Protein AF-A0A7C4RBX2-F1 (afdb_monomer)

Sequence (133 aa):
MSTQIKSIWASRFITAAIVQGALATVLTLYIVLGQIFFLKPEPSRVIAFGSAGQWFTVGYLTYLIVGVIGVAVTAIFYYYIEGVHGKKYTGFSNLLAWIHLVLMNVGVVGATWMMMIGGYLGGAAMLPPEVGG

Secondary structure (DSSP, 8-state):
-------HHHHHHHHHHHHHHHHHHHHHHHHHHHHHHT-SS-HHHHHHH-GGGHHHHHHHHHIIIIIIIIHHHHHHHHHIIIIIS-----HHHHHHHHHHHHHHHHHHHHHHHHHHHHHHHHHHTTS-GGGT-

Mean predicted aligned error: 4.42 Å

pLDDT: mean 93.47, std 9.81, range [41.75, 98.62]

Radius of gyration: 19.42 Å; Cα contacts (8 Å, |Δi|>4): 156; chains: 1; bounding box: 44×21×67 Å

Nearest PDB structures (foldseek):
  6ch2-assembly1_D  TM=2.541E-01  e=4.251E+00  Salmonella enterica subsp. enterica serovar Typhimurium str. LT2

Structure (mmCIF, N/CA/C/O backbone):
data_AF-A0A7C4RBX2-F1
#
_entry.id   AF-A0A7C4RBX2-F1
#
loop_
_atom_site.group_PDB
_atom_site.id
_atom_site.type_symbol
_atom_site.label_atom_id
_atom_site.label_alt_id
_atom_site.label_comp_id
_atom_site.label_asym_id
_atom_site.label_entity_id
_atom_site.label_seq_id
_atom_site.pdbx_PDB_ins_code
_atom_site.Cartn_x
_atom_site.Cartn_y
_atom_site.Cartn_z
_atom_site.occupancy
_atom_site.B_iso_or_equiv
_atom_site.auth_seq_id
_atom_site.auth_comp_id
_atom_site.auth_asym_id
_atom_site.auth_atom_id
_atom_site.pdbx_PDB_model_num
ATOM 1 N N . MET A 1 1 ? -8.947 1.773 39.131 1.00 41.75 1 MET A N 1
ATOM 2 C CA . MET A 1 1 ? -8.346 1.167 37.924 1.00 41.75 1 MET A CA 1
ATOM 3 C C . MET A 1 1 ? -9.376 1.304 36.812 1.00 41.75 1 MET A C 1
ATOM 5 O O . MET A 1 1 ? -10.415 0.668 36.907 1.00 41.75 1 MET A O 1
ATOM 9 N N . SER A 1 2 ? -9.198 2.232 35.867 1.00 47.41 2 SER A N 1
ATOM 10 C CA . SER A 1 2 ? -10.144 2.387 34.755 1.00 47.41 2 SER A CA 1
ATOM 11 C C . SER A 1 2 ? -10.034 1.167 33.845 1.00 47.41 2 SER A C 1
ATOM 13 O O . SER A 1 2 ? -8.944 0.796 33.411 1.00 47.41 2 SER A O 1
ATOM 15 N N . THR A 1 3 ? -11.154 0.498 33.593 1.00 50.41 3 THR A N 1
ATOM 16 C CA . THR A 1 3 ? -11.226 -0.625 32.660 1.00 50.41 3 THR A CA 1
ATOM 17 C C . THR A 1 3 ? -10.920 -0.082 31.266 1.00 50.41 3 THR A C 1
ATOM 19 O O . THR A 1 3 ? -11.760 0.586 30.670 1.00 50.41 3 THR A O 1
ATOM 22 N N . GLN A 1 4 ? -9.703 -0.303 30.764 1.00 58.38 4 GLN A N 1
ATOM 23 C CA . GLN A 1 4 ? -9.336 0.071 29.399 1.00 58.38 4 GLN A CA 1
ATOM 24 C C . GLN A 1 4 ? -10.264 -0.673 28.434 1.00 58.38 4 GLN A C 1
ATOM 26 O O . GLN A 1 4 ? -10.202 -1.900 28.316 1.00 58.38 4 GLN A O 1
ATOM 31 N N . ILE A 1 5 ? -11.171 0.055 27.782 1.00 60.19 5 ILE A N 1
ATOM 32 C CA . ILE A 1 5 ? -12.069 -0.530 26.790 1.00 60.19 5 ILE A CA 1
ATOM 33 C C . ILE A 1 5 ? -11.205 -0.934 25.597 1.00 60.19 5 ILE A C 1
ATOM 35 O O . ILE A 1 5 ? -10.670 -0.093 24.877 1.00 60.19 5 ILE A O 1
ATOM 39 N N . LYS A 1 6 ? -11.060 -2.244 25.385 1.00 77.19 6 LYS A N 1
ATOM 40 C CA . LYS A 1 6 ? -10.376 -2.789 24.211 1.00 77.19 6 LYS A CA 1
ATOM 41 C C . LYS A 1 6 ? -11.123 -2.348 22.947 1.00 77.19 6 LYS A C 1
ATOM 43 O O . LYS A 1 6 ? -12.234 -2.816 22.700 1.00 77.19 6 LYS A O 1
ATOM 48 N N . SER A 1 7 ? -10.511 -1.471 22.149 1.00 88.06 7 SER A N 1
ATOM 49 C CA . SER A 1 7 ? -11.056 -1.053 20.852 1.00 88.06 7 SER A CA 1
ATOM 50 C C . SER A 1 7 ? -10.909 -2.182 19.832 1.00 88.06 7 SER A C 1
ATOM 52 O O . SER A 1 7 ? -9.804 -2.533 19.407 1.00 88.06 7 SER A O 1
ATOM 54 N N . ILE A 1 8 ? -12.040 -2.779 19.458 1.00 92.44 8 ILE A N 1
ATOM 55 C CA . ILE A 1 8 ? -12.100 -3.885 18.498 1.00 92.44 8 ILE A CA 1
ATOM 56 C C . ILE A 1 8 ? -11.741 -3.369 17.105 1.00 92.44 8 ILE A C 1
ATOM 58 O O . ILE A 1 8 ? -10.994 -4.022 16.375 1.00 92.44 8 ILE A O 1
ATOM 62 N N . TRP A 1 9 ? -12.241 -2.189 16.740 1.00 95.62 9 TRP A N 1
ATOM 63 C CA . TRP A 1 9 ? -12.024 -1.627 15.415 1.00 95.62 9 TRP A CA 1
ATOM 64 C C . TRP A 1 9 ? -10.614 -1.086 15.227 1.00 95.62 9 TRP A C 1
ATOM 66 O O . TRP A 1 9 ? -10.016 -1.364 14.189 1.00 95.62 9 TRP A O 1
ATOM 76 N N . ALA A 1 10 ? -10.028 -0.431 16.234 1.00 95.81 10 A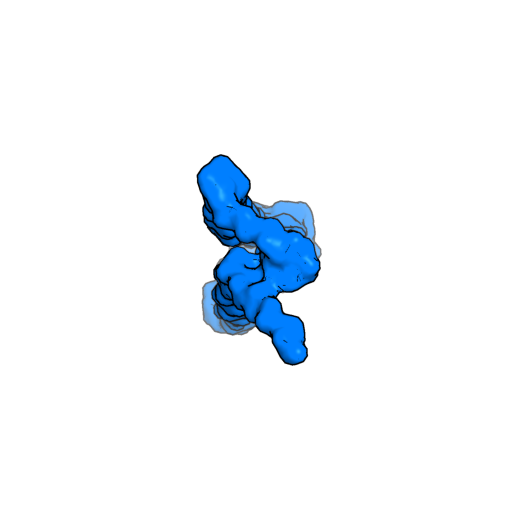LA A N 1
ATOM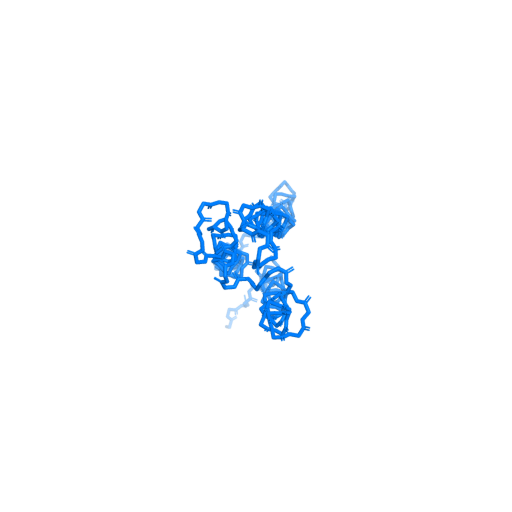 77 C CA . ALA A 1 10 ? -8.620 -0.043 16.160 1.00 95.81 10 ALA A CA 1
ATOM 78 C C . ALA A 1 10 ? -7.722 -1.265 15.953 1.00 95.81 10 ALA A C 1
ATOM 80 O O . ALA A 1 10 ? -6.847 -1.240 15.094 1.00 95.81 10 ALA A O 1
ATOM 81 N N . SER A 1 11 ? -7.989 -2.370 16.663 1.00 96.19 11 SER A N 1
ATOM 82 C CA . SER A 1 11 ? -7.236 -3.614 16.477 1.00 96.19 11 SER A CA 1
ATOM 83 C C . SER A 1 11 ? -7.318 -4.129 15.038 1.00 96.19 11 SER A C 1
ATOM 85 O O . SER A 1 11 ? -6.302 -4.551 14.498 1.00 96.19 11 SER A O 1
ATOM 87 N N . ARG A 1 12 ? -8.494 -4.072 14.398 1.00 97.31 12 ARG A N 1
ATOM 88 C CA . ARG A 1 12 ? -8.669 -4.500 12.998 1.00 97.31 12 ARG A CA 1
ATOM 89 C C . ARG A 1 12 ? -7.889 -3.619 12.023 1.00 97.31 12 ARG A C 1
ATOM 91 O O . ARG A 1 12 ? -7.229 -4.153 11.138 1.00 97.31 12 ARG A O 1
ATOM 98 N N . PHE A 1 13 ? -7.927 -2.297 12.195 1.00 97.75 13 PHE A N 1
ATOM 99 C CA . PHE A 1 13 ? -7.162 -1.371 11.351 1.00 97.75 13 PHE A CA 1
ATOM 100 C C . PHE A 1 13 ? -5.649 -1.488 11.573 1.00 97.75 13 PHE A C 1
ATOM 102 O O . PHE A 1 13 ? -4.902 -1.428 10.604 1.00 97.75 13 PHE A O 1
ATOM 109 N N . ILE A 1 14 ? -5.187 -1.743 12.803 1.00 97.69 14 ILE A N 1
ATOM 110 C CA . ILE A 1 14 ? -3.771 -2.044 13.076 1.00 97.69 14 ILE A CA 1
ATOM 111 C C . ILE A 1 14 ? -3.351 -3.325 12.352 1.00 97.69 14 ILE A C 1
ATOM 113 O O . ILE A 1 14 ? -2.331 -3.331 11.669 1.00 97.69 14 ILE A O 1
ATOM 117 N N . THR A 1 15 ? -4.140 -4.401 12.450 1.00 97.88 15 THR A N 1
ATOM 118 C CA . THR A 1 15 ? -3.859 -5.641 11.713 1.00 97.88 15 THR A CA 1
ATOM 119 C C . THR A 1 15 ? -3.814 -5.390 10.207 1.00 97.88 15 THR A C 1
ATOM 121 O O . THR A 1 15 ? -2.890 -5.852 9.545 1.00 97.88 15 THR A O 1
ATOM 124 N N . ALA A 1 16 ? -4.760 -4.620 9.667 1.00 98.12 16 ALA A N 1
ATOM 125 C CA . ALA A 1 16 ? -4.762 -4.253 8.256 1.00 98.12 16 ALA A CA 1
ATOM 126 C C . ALA A 1 16 ? -3.512 -3.444 7.867 1.00 98.12 16 ALA A C 1
ATOM 128 O O . ALA A 1 16 ? -2.877 -3.769 6.871 1.00 98.12 16 ALA A O 1
ATOM 129 N N . ALA A 1 17 ? -3.091 -2.469 8.676 1.00 98.19 17 ALA A N 1
ATOM 130 C CA . ALA A 1 17 ? -1.872 -1.697 8.435 1.00 98.19 17 ALA A CA 1
ATOM 131 C C . ALA A 1 17 ? -0.609 -2.574 8.432 1.00 98.19 17 ALA A C 1
ATOM 133 O O . ALA A 1 17 ? 0.268 -2.380 7.594 1.00 98.19 17 ALA A O 1
ATOM 134 N N . ILE A 1 18 ? -0.527 -3.572 9.322 1.00 98.50 18 ILE A N 1
ATOM 135 C CA . ILE A 1 18 ? 0.571 -4.554 9.332 1.00 98.50 18 ILE A CA 1
ATOM 136 C C . ILE A 1 18 ? 0.582 -5.353 8.025 1.00 98.50 18 ILE A C 1
ATOM 138 O O . ILE A 1 18 ? 1.637 -5.514 7.413 1.00 98.50 18 ILE A O 1
ATOM 142 N N . VAL A 1 19 ? -0.586 -5.812 7.564 1.00 98.50 19 VAL A N 1
ATOM 143 C CA . VAL A 1 19 ? -0.713 -6.523 6.282 1.00 98.50 19 VAL A CA 1
ATOM 144 C C . VAL A 1 19 ? -0.295 -5.624 5.115 1.00 98.50 19 VAL A C 1
ATOM 146 O O . VAL A 1 19 ? 0.483 -6.058 4.272 1.00 98.50 19 VAL A O 1
ATOM 149 N N . GLN A 1 20 ? -0.730 -4.363 5.084 1.00 98.44 20 GLN A N 1
ATOM 150 C CA . GLN A 1 20 ? -0.324 -3.402 4.051 1.00 98.44 20 GLN A CA 1
ATOM 151 C C . GLN A 1 20 ? 1.184 -3.117 4.090 1.00 98.44 20 GLN A C 1
ATOM 153 O O . GLN A 1 20 ? 1.822 -3.032 3.047 1.00 98.44 20 GLN A O 1
ATOM 158 N N . GLY A 1 21 ? 1.792 -3.039 5.276 1.00 98.50 21 GLY A N 1
ATOM 159 C CA . GLY A 1 21 ? 3.246 -2.914 5.426 1.00 98.50 21 GLY A CA 1
ATOM 160 C C . GLY A 1 21 ? 4.012 -4.143 4.919 1.00 98.50 21 GLY A C 1
ATOM 161 O O . GLY A 1 21 ? 5.058 -4.008 4.276 1.00 98.50 21 GLY A O 1
ATOM 162 N N . ALA A 1 22 ? 3.478 -5.347 5.141 1.00 98.62 22 ALA A N 1
ATOM 163 C CA . ALA A 1 22 ? 4.043 -6.579 4.592 1.00 98.62 22 ALA A CA 1
ATOM 164 C C . ALA A 1 22 ? 3.944 -6.606 3.057 1.00 98.62 22 ALA A C 1
ATOM 166 O O . ALA A 1 22 ? 4.926 -6.905 2.380 1.00 98.62 22 ALA A O 1
ATOM 167 N N . LEU A 1 23 ? 2.792 -6.219 2.503 1.00 98.56 23 LEU A N 1
ATOM 168 C CA . LEU A 1 23 ? 2.597 -6.074 1.060 1.00 98.56 23 LEU A CA 1
ATOM 169 C C . LEU A 1 23 ? 3.538 -5.023 0.457 1.00 98.56 23 LEU A C 1
ATOM 171 O O . LEU A 1 23 ? 4.133 -5.281 -0.585 1.00 98.56 23 LEU A O 1
ATOM 175 N N . ALA A 1 24 ? 3.738 -3.883 1.125 1.00 98.62 24 ALA A N 1
ATOM 176 C CA . ALA A 1 24 ? 4.715 -2.877 0.714 1.00 98.62 24 ALA A CA 1
ATOM 177 C C . ALA A 1 24 ? 6.134 -3.448 0.683 1.00 98.62 24 ALA A C 1
ATOM 179 O O . ALA A 1 24 ? 6.844 -3.250 -0.294 1.00 98.62 24 ALA A O 1
ATOM 180 N N . THR A 1 25 ? 6.525 -4.227 1.692 1.00 98.56 25 THR A N 1
ATOM 181 C CA . THR A 1 25 ? 7.832 -4.902 1.706 1.00 98.56 25 THR A CA 1
ATOM 182 C C . THR A 1 25 ? 7.995 -5.845 0.515 1.00 98.56 25 THR A C 1
ATOM 184 O O . THR A 1 25 ? 9.002 -5.778 -0.188 1.00 98.56 25 THR A O 1
ATOM 187 N N . VAL A 1 26 ? 7.001 -6.702 0.257 1.00 98.50 26 VAL A N 1
ATOM 188 C CA . VAL A 1 26 ? 7.024 -7.643 -0.877 1.00 98.50 26 VAL A CA 1
ATOM 189 C C . VAL A 1 26 ? 7.091 -6.897 -2.206 1.00 98.50 26 VAL A C 1
ATOM 191 O O . VAL A 1 26 ? 7.900 -7.247 -3.062 1.00 98.50 26 VAL A O 1
ATOM 194 N N . LEU A 1 27 ? 6.289 -5.846 -2.366 1.00 98.25 27 LEU A N 1
ATOM 195 C CA . LEU A 1 27 ? 6.284 -5.005 -3.557 1.00 98.25 27 LEU A CA 1
ATOM 196 C C . LEU A 1 27 ? 7.651 -4.343 -3.777 1.00 98.25 27 LEU A C 1
ATOM 198 O O . LEU A 1 27 ? 8.194 -4.409 -4.875 1.00 98.25 27 LEU A O 1
ATOM 202 N N . THR A 1 28 ? 8.243 -3.751 -2.741 1.00 98.19 28 THR A N 1
ATOM 203 C CA . THR A 1 28 ? 9.566 -3.120 -2.831 1.00 98.19 28 THR A CA 1
ATOM 204 C C . THR A 1 28 ? 10.644 -4.133 -3.194 1.00 98.19 28 THR A C 1
ATOM 206 O O . THR A 1 28 ? 11.463 -3.863 -4.071 1.00 98.19 28 THR A O 1
ATOM 209 N N . LEU A 1 29 ? 10.626 -5.320 -2.580 1.00 98.31 29 LEU A N 1
ATOM 210 C CA . LEU A 1 29 ? 11.540 -6.405 -2.940 1.00 98.31 29 LEU A CA 1
ATOM 211 C C . LEU A 1 29 ? 11.357 -6.832 -4.396 1.00 98.31 29 LEU A C 1
ATOM 213 O O . LEU A 1 29 ? 12.347 -6.982 -5.106 1.00 98.31 29 LEU A O 1
ATOM 217 N N . TYR A 1 30 ? 10.114 -6.973 -4.860 1.00 97.62 30 TYR A N 1
ATOM 218 C CA . TYR A 1 30 ? 9.816 -7.303 -6.251 1.00 97.62 30 TYR A CA 1
ATOM 219 C C . TYR A 1 30 ? 10.381 -6.259 -7.221 1.00 97.62 30 TYR A C 1
ATOM 221 O O . TYR A 1 30 ? 10.996 -6.627 -8.217 1.00 97.62 30 TYR A O 1
ATOM 229 N N . ILE A 1 31 ? 10.242 -4.966 -6.918 1.00 97.19 31 ILE A N 1
ATOM 230 C CA . ILE A 1 31 ? 10.763 -3.880 -7.762 1.00 97.19 31 ILE A CA 1
ATOM 231 C C . ILE A 1 31 ? 12.295 -3.894 -7.790 1.00 97.19 31 ILE A C 1
ATOM 233 O O . ILE A 1 31 ? 12.892 -3.829 -8.864 1.00 97.19 31 ILE A O 1
ATOM 237 N N . VAL A 1 32 ? 12.938 -3.994 -6.622 1.00 97.19 32 VAL A N 1
ATOM 238 C CA . VAL A 1 32 ? 14.403 -3.943 -6.500 1.00 97.19 32 VAL A CA 1
ATOM 239 C C . VAL A 1 32 ? 15.052 -5.171 -7.132 1.00 97.19 32 VAL A C 1
ATOM 241 O O . VAL A 1 32 ? 15.949 -5.032 -7.961 1.00 97.19 32 VAL A O 1
ATOM 244 N N . LEU A 1 33 ? 14.592 -6.372 -6.775 1.00 97.88 33 LEU A N 1
ATOM 245 C CA . LEU A 1 33 ? 15.117 -7.615 -7.341 1.00 97.88 33 LEU A CA 1
ATOM 246 C C . LEU A 1 33 ? 14.750 -7.735 -8.818 1.00 97.88 33 LEU A C 1
ATOM 248 O O . LEU A 1 33 ? 15.590 -8.114 -9.628 1.00 97.88 33 LEU A O 1
ATOM 252 N N . GLY A 1 34 ? 13.528 -7.355 -9.186 1.00 96.00 34 GLY A N 1
ATOM 253 C CA . GLY A 1 34 ? 13.078 -7.341 -10.569 1.00 96.00 34 GLY A CA 1
ATOM 254 C C . GLY A 1 34 ? 13.967 -6.477 -11.441 1.00 96.00 34 GLY A C 1
ATOM 255 O O . GLY A 1 34 ? 14.470 -6.965 -12.446 1.00 96.00 34 GLY A O 1
ATOM 256 N N . GLN A 1 35 ? 14.260 -5.245 -11.028 1.00 95.31 35 GLN A N 1
ATOM 257 C CA . GLN A 1 35 ? 15.183 -4.374 -11.757 1.00 95.31 35 GLN A CA 1
ATOM 258 C C . GLN A 1 35 ? 16.552 -5.021 -12.018 1.00 95.31 35 GLN A C 1
ATOM 260 O O . GLN A 1 35 ? 17.132 -4.816 -13.083 1.00 95.31 35 GL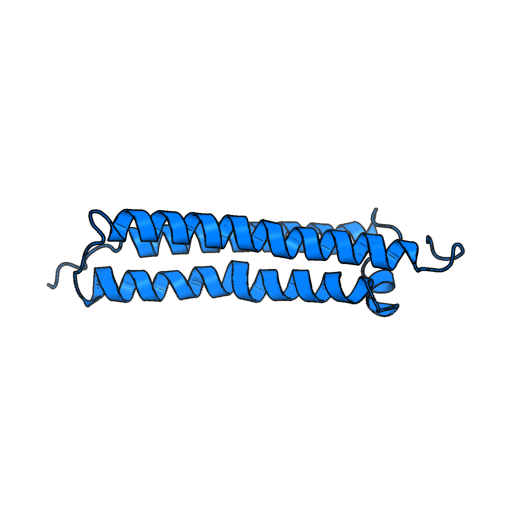N A O 1
ATOM 265 N N . ILE A 1 36 ? 17.081 -5.771 -11.049 1.00 95.12 36 ILE A N 1
ATOM 266 C CA . ILE A 1 36 ? 18.403 -6.398 -11.158 1.00 95.12 36 ILE A CA 1
ATOM 267 C C . ILE A 1 36 ? 18.346 -7.637 -12.060 1.00 95.12 36 ILE A C 1
ATOM 269 O O . ILE A 1 36 ? 19.247 -7.842 -12.873 1.00 95.12 36 ILE A O 1
ATOM 273 N N . PHE A 1 37 ? 17.305 -8.461 -11.922 1.00 95.75 37 PHE A N 1
ATOM 274 C CA . PHE A 1 37 ? 17.321 -9.830 -12.434 1.00 95.75 37 PHE A CA 1
ATOM 275 C C . PHE A 1 37 ? 16.378 -10.104 -13.613 1.00 95.75 37 PHE A C 1
ATOM 277 O O . PHE A 1 37 ? 16.746 -10.906 -14.467 1.00 95.75 37 PHE A O 1
ATOM 284 N N . PHE A 1 38 ? 15.177 -9.511 -13.682 1.00 93.94 38 PHE A N 1
ATOM 285 C CA . PHE A 1 38 ? 14.138 -10.001 -14.615 1.00 93.94 38 PHE A CA 1
ATOM 286 C C . PHE A 1 38 ? 13.159 -8.967 -15.201 1.00 93.94 38 PHE A C 1
ATOM 288 O O . PHE A 1 38 ? 12.488 -9.276 -16.180 1.00 93.94 38 PHE A O 1
ATOM 295 N N . LEU A 1 39 ? 13.057 -7.750 -14.662 1.00 93.25 39 LEU A N 1
ATOM 296 C CA . LEU A 1 39 ? 12.222 -6.681 -15.218 1.00 93.25 39 LEU A CA 1
ATOM 297 C C . LEU A 1 39 ? 13.021 -5.882 -16.247 1.00 93.25 39 LEU A C 1
ATOM 299 O O . LEU A 1 39 ? 13.963 -5.164 -15.900 1.00 93.25 39 LEU A O 1
ATOM 303 N N . LYS A 1 40 ? 12.625 -6.007 -17.514 1.00 92.00 40 LYS A N 1
ATOM 304 C CA . LYS A 1 40 ? 13.165 -5.253 -18.645 1.00 92.00 40 LYS A CA 1
ATOM 305 C C . LYS A 1 40 ? 11.995 -4.656 -19.440 1.00 92.00 40 LYS A C 1
ATOM 307 O O . LYS A 1 40 ? 11.057 -5.399 -19.722 1.00 92.00 40 LYS A O 1
ATOM 312 N N . PRO A 1 41 ? 12.037 -3.363 -19.798 1.00 93.56 41 PRO A N 1
ATOM 313 C CA . PRO A 1 41 ? 13.056 -2.373 -19.432 1.00 93.56 41 PRO A CA 1
ATOM 314 C C . PRO A 1 41 ? 13.085 -2.104 -17.917 1.00 93.56 41 PRO A C 1
ATOM 316 O O . PRO A 1 41 ? 12.105 -2.348 -17.208 1.00 93.56 41 PRO A O 1
ATOM 319 N N . GLU A 1 42 ? 14.232 -1.668 -17.389 1.00 95.25 42 GLU A N 1
ATOM 320 C CA . GLU A 1 42 ? 14.397 -1.488 -15.944 1.00 95.25 42 GLU A CA 1
ATOM 321 C C . GLU A 1 42 ? 13.406 -0.437 -15.411 1.00 95.25 42 GLU A C 1
ATOM 323 O O . GLU A 1 42 ? 13.287 0.635 -16.013 1.00 95.25 42 GLU A O 1
ATOM 328 N N . PRO A 1 43 ? 12.738 -0.667 -14.262 1.00 95.25 43 PRO A N 1
ATOM 329 C CA . PRO A 1 43 ? 11.821 0.311 -13.674 1.00 95.25 43 PRO A CA 1
ATOM 330 C C . PRO A 1 43 ? 12.424 1.715 -13.527 1.00 95.25 43 PRO A C 1
ATOM 332 O O . PRO A 1 43 ? 11.762 2.696 -13.851 1.00 95.25 43 PRO A O 1
ATOM 335 N N . SER A 1 44 ? 13.694 1.839 -13.119 1.00 95.12 44 SER A N 1
ATOM 336 C CA . SER A 1 44 ? 14.381 3.141 -13.059 1.00 95.12 44 SER A CA 1
ATOM 337 C C . SER A 1 44 ? 14.473 3.840 -14.414 1.00 95.12 44 SER A C 1
ATOM 339 O O . SER A 1 44 ? 14.293 5.054 -14.471 1.00 95.12 44 SER A O 1
ATOM 341 N N . ARG A 1 45 ? 14.707 3.100 -15.503 1.00 94.56 45 ARG A N 1
ATOM 342 C CA . ARG A 1 45 ? 14.739 3.649 -16.865 1.00 94.56 45 ARG A CA 1
ATOM 343 C C . ARG A 1 45 ? 13.357 4.133 -17.282 1.00 94.56 45 ARG A C 1
ATOM 345 O O . ARG A 1 45 ? 13.235 5.250 -17.775 1.00 94.56 45 ARG A O 1
ATOM 352 N N . VAL A 1 46 ? 12.333 3.317 -17.036 1.00 95.38 46 VAL A N 1
ATOM 353 C CA . VAL A 1 46 ? 10.934 3.669 -17.319 1.00 95.38 46 VAL A CA 1
ATOM 354 C C . VAL A 1 46 ? 10.536 4.949 -16.579 1.00 95.38 46 VAL A C 1
ATOM 356 O O . VAL A 1 46 ? 9.965 5.859 -17.173 1.00 95.38 46 VAL A O 1
ATOM 359 N N . ILE A 1 47 ? 10.894 5.062 -15.299 1.00 96.06 47 ILE A N 1
ATOM 360 C CA . ILE A 1 47 ? 10.624 6.257 -14.489 1.00 96.06 47 ILE A CA 1
ATOM 361 C C . ILE A 1 47 ? 11.414 7.469 -15.003 1.00 96.06 47 ILE A C 1
ATOM 363 O O . ILE A 1 47 ? 10.852 8.558 -15.106 1.00 96.06 47 ILE A O 1
ATOM 367 N N . ALA A 1 48 ? 12.701 7.296 -15.324 1.00 94.94 48 ALA A N 1
ATOM 368 C CA . ALA A 1 48 ? 13.586 8.379 -15.758 1.00 94.94 48 ALA A CA 1
ATOM 369 C C . ALA A 1 48 ? 13.197 8.966 -17.121 1.00 94.94 48 ALA A C 1
ATOM 371 O O . ALA A 1 48 ? 13.388 10.160 -17.342 1.00 94.94 48 ALA A O 1
ATOM 372 N N . PHE A 1 49 ? 12.628 8.151 -18.014 1.00 92.69 49 PHE A N 1
ATOM 373 C CA . PHE A 1 49 ? 12.092 8.622 -19.292 1.00 92.69 49 PHE A CA 1
ATOM 374 C C . PHE A 1 49 ? 10.879 9.551 -19.114 1.00 92.69 49 PHE A C 1
ATOM 376 O O . PHE A 1 49 ? 10.651 10.453 -19.918 1.00 92.69 49 PHE A O 1
ATOM 383 N N . GLY A 1 50 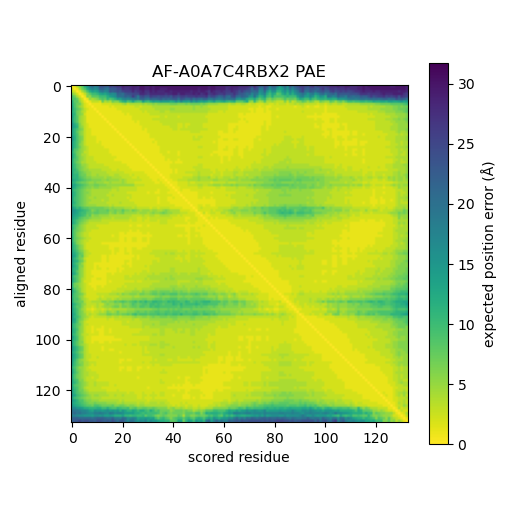? 10.129 9.380 -18.024 1.00 92.25 50 GLY A N 1
ATOM 384 C CA . GLY A 1 50 ? 9.014 10.244 -17.658 1.00 92.25 50 GLY A CA 1
ATOM 385 C C . GLY A 1 50 ? 7.696 9.872 -18.344 1.00 92.25 50 GLY A C 1
ATOM 386 O O . GLY A 1 50 ? 7.441 8.707 -18.650 1.00 92.25 50 GLY A O 1
ATOM 387 N N . SER A 1 51 ? 6.819 10.866 -18.541 1.00 93.56 51 SER A N 1
ATOM 388 C CA . SER A 1 51 ? 5.470 10.678 -19.102 1.00 93.56 51 SER A CA 1
ATOM 389 C C . SER A 1 51 ? 4.672 9.615 -18.323 1.00 93.56 51 SER A C 1
ATOM 391 O O . SER A 1 51 ? 4.542 9.714 -17.100 1.00 93.56 51 SER A O 1
ATOM 393 N N . ALA A 1 52 ? 4.173 8.578 -19.001 1.00 93.88 52 ALA A N 1
ATOM 394 C CA . ALA A 1 52 ? 3.454 7.462 -18.402 1.00 93.88 52 ALA A CA 1
ATOM 395 C C . ALA A 1 52 ? 4.250 6.780 -17.273 1.00 93.88 52 ALA A C 1
ATOM 397 O O . ALA A 1 52 ? 3.664 6.419 -16.252 1.00 93.88 52 ALA A O 1
ATOM 398 N N . GLY A 1 53 ? 5.581 6.701 -17.394 1.00 94.19 53 GLY A N 1
ATOM 399 C CA . GLY A 1 53 ? 6.462 6.105 -16.387 1.00 94.19 53 GLY A CA 1
ATOM 400 C C . GLY A 1 53 ? 6.399 6.785 -15.016 1.00 94.19 53 GLY A C 1
ATOM 401 O O . GLY A 1 53 ? 6.600 6.125 -13.998 1.00 94.19 53 GLY A O 1
ATOM 402 N N . GLN A 1 54 ? 6.043 8.075 -14.938 1.00 96.19 54 GLN A N 1
ATOM 403 C CA . GLN A 1 54 ? 5.920 8.775 -13.650 1.00 96.19 54 GLN A CA 1
ATOM 404 C C . GLN A 1 54 ? 4.767 8.243 -12.796 1.00 96.19 54 GLN A C 1
ATOM 406 O O . GLN A 1 54 ? 4.862 8.257 -11.566 1.00 96.19 54 GLN A O 1
ATOM 411 N N . TRP A 1 55 ? 3.710 7.715 -13.420 1.00 97.38 55 TRP A N 1
ATOM 412 C CA . TRP A 1 55 ? 2.587 7.119 -12.695 1.00 97.38 55 TRP A CA 1
ATOM 413 C C . TRP A 1 55 ? 2.994 5.872 -11.912 1.00 97.38 55 TRP A C 1
ATOM 415 O O . TRP A 1 55 ? 2.371 5.574 -10.895 1.00 97.38 55 TRP A O 1
ATOM 425 N N . PHE A 1 56 ? 4.093 5.211 -12.294 1.00 97.94 56 PHE A N 1
ATOM 426 C CA . PHE A 1 56 ? 4.699 4.178 -11.460 1.00 97.94 56 PHE A CA 1
ATOM 427 C C . PHE A 1 56 ? 5.112 4.731 -10.095 1.00 97.94 56 PHE A C 1
ATOM 429 O O . PHE A 1 56 ? 4.685 4.233 -9.053 1.00 97.94 56 PHE A O 1
ATOM 436 N N . THR A 1 57 ? 5.902 5.804 -10.093 1.00 97.25 57 THR A N 1
ATOM 437 C CA . THR A 1 57 ? 6.377 6.446 -8.863 1.00 97.25 57 THR A CA 1
ATOM 438 C C . THR A 1 57 ? 5.222 7.013 -8.047 1.00 97.25 57 THR A C 1
ATOM 440 O O . THR A 1 57 ? 5.194 6.833 -6.830 1.00 97.25 57 THR A O 1
ATOM 443 N N . VAL A 1 58 ? 4.250 7.658 -8.701 1.00 98.06 58 VAL A N 1
ATOM 444 C CA . VAL A 1 58 ? 3.056 8.185 -8.024 1.00 98.06 58 VAL A CA 1
ATOM 445 C C . VAL A 1 58 ? 2.296 7.051 -7.341 1.00 98.06 58 VAL A C 1
ATOM 447 O O . VAL A 1 58 ? 2.053 7.134 -6.141 1.00 98.06 58 VAL A O 1
ATOM 450 N N . GLY A 1 59 ? 2.003 5.959 -8.052 1.00 98.25 59 GLY A N 1
ATOM 451 C CA . GLY A 1 59 ? 1.312 4.802 -7.484 1.00 98.25 59 GLY A CA 1
ATOM 452 C C . GLY A 1 59 ? 2.055 4.212 -6.284 1.00 98.25 59 GLY A C 1
ATOM 453 O O . GLY A 1 59 ? 1.450 3.990 -5.235 1.00 98.25 59 GLY A O 1
ATOM 454 N N . TYR A 1 60 ? 3.374 4.038 -6.393 1.00 98.44 60 TYR A N 1
ATOM 455 C CA . TYR A 1 60 ? 4.197 3.514 -5.302 1.00 98.44 60 TYR A CA 1
ATOM 456 C C . TYR A 1 60 ? 4.171 4.419 -4.062 1.00 98.44 60 TYR A C 1
ATOM 458 O O . TYR A 1 60 ? 3.883 3.955 -2.957 1.00 98.44 60 TYR A O 1
ATOM 466 N N . LEU A 1 61 ? 4.402 5.725 -4.228 1.00 98.44 61 LEU A N 1
ATOM 467 C CA . LEU A 1 61 ? 4.388 6.674 -3.111 1.00 98.44 61 LEU A CA 1
ATOM 468 C C . LEU A 1 61 ? 2.996 6.797 -2.487 1.00 98.44 61 LEU A C 1
ATOM 470 O O . LEU A 1 61 ? 2.866 6.780 -1.262 1.00 98.44 61 LEU A O 1
ATOM 474 N N . THR A 1 62 ? 1.944 6.863 -3.304 1.00 98.44 62 THR A N 1
ATOM 475 C CA . THR A 1 62 ? 0.562 6.885 -2.816 1.00 98.44 62 THR A CA 1
ATOM 476 C C . THR A 1 62 ? 0.227 5.611 -2.049 1.00 98.44 62 THR A C 1
ATOM 478 O O . THR A 1 62 ? -0.457 5.692 -1.032 1.00 98.44 62 THR A O 1
ATOM 481 N N . TYR A 1 63 ? 0.737 4.446 -2.457 1.00 98.62 63 TYR A N 1
ATOM 482 C CA . TYR A 1 63 ? 0.533 3.207 -1.708 1.00 98.62 63 TYR A CA 1
ATOM 483 C C . TYR A 1 63 ? 1.184 3.251 -0.321 1.00 98.62 63 TYR A C 1
ATOM 485 O O . TYR A 1 63 ? 0.534 2.911 0.666 1.00 98.62 63 TYR A O 1
ATOM 493 N N . LEU A 1 64 ? 2.425 3.731 -0.215 1.00 98.50 64 LEU A N 1
ATOM 494 C CA . LEU A 1 64 ? 3.094 3.875 1.083 1.00 98.50 64 LEU A CA 1
ATOM 495 C C . LEU A 1 64 ? 2.358 4.866 1.993 1.00 98.50 64 LEU A C 1
ATOM 497 O O . LEU A 1 64 ? 2.121 4.587 3.168 1.00 98.50 64 LEU A O 1
ATOM 501 N N . ILE A 1 65 ? 1.955 6.010 1.443 1.00 98.31 65 ILE A N 1
ATOM 502 C CA . ILE A 1 65 ? 1.310 7.075 2.215 1.00 98.31 65 ILE A CA 1
ATOM 503 C C . ILE A 1 65 ? -0.116 6.682 2.605 1.00 98.31 65 ILE A C 1
ATOM 505 O O . ILE A 1 65 ? -0.476 6.737 3.775 1.00 98.31 65 ILE A O 1
ATOM 509 N N . VAL A 1 66 ? -0.955 6.284 1.655 1.00 97.56 66 VAL A N 1
ATOM 510 C CA . VAL A 1 66 ? -2.378 6.031 1.919 1.00 97.56 66 VAL A CA 1
ATOM 511 C C . VAL A 1 66 ? -2.599 4.605 2.413 1.00 97.56 66 VAL A C 1
ATOM 513 O O . VAL A 1 66 ? -3.337 4.392 3.374 1.00 97.56 66 VAL A O 1
ATOM 516 N N . GLY A 1 67 ? -1.947 3.630 1.780 1.00 96.50 67 GLY A N 1
ATOM 517 C CA . GLY A 1 67 ? -2.157 2.209 2.052 1.00 96.50 67 GLY A CA 1
ATOM 518 C C . GLY A 1 67 ? -1.506 1.738 3.342 1.00 96.50 67 GLY A C 1
ATOM 519 O O . GLY A 1 67 ? -2.111 0.958 4.068 1.00 96.50 67 GLY A O 1
ATOM 520 N N . VAL A 1 68 ? -0.318 2.243 3.675 1.00 98.00 68 VAL A N 1
ATOM 521 C CA . VAL A 1 68 ? 0.365 1.865 4.922 1.00 98.00 68 VAL A CA 1
ATOM 522 C C . VAL A 1 68 ? 0.097 2.896 6.014 1.00 98.00 68 VAL A C 1
ATOM 524 O O . VAL A 1 68 ? -0.533 2.581 7.027 1.00 98.00 68 VAL A O 1
ATOM 527 N N . ILE A 1 69 ? 0.529 4.144 5.806 1.00 98.12 69 ILE A N 1
ATOM 528 C CA . ILE A 1 69 ? 0.444 5.182 6.845 1.00 98.12 69 ILE A CA 1
ATOM 529 C C . ILE A 1 69 ? -1.016 5.573 7.099 1.00 98.12 69 ILE A C 1
ATOM 531 O O . ILE A 1 69 ? -1.446 5.614 8.250 1.00 98.12 69 ILE A O 1
ATOM 535 N N . GLY A 1 70 ? -1.807 5.801 6.051 1.00 97.88 70 GLY A N 1
ATOM 536 C CA . GLY A 1 70 ? -3.214 6.183 6.173 1.00 97.88 70 GLY A CA 1
ATOM 537 C C . GLY A 1 70 ? -4.048 5.146 6.928 1.00 97.88 70 GLY A C 1
ATOM 538 O O . GLY A 1 70 ? -4.837 5.508 7.805 1.00 97.88 70 GLY A O 1
ATOM 539 N N . VAL A 1 71 ? -3.843 3.852 6.655 1.00 97.69 71 VAL A N 1
ATOM 540 C CA . VAL A 1 71 ? -4.544 2.764 7.363 1.00 97.69 71 VAL A CA 1
ATOM 541 C C . VAL A 1 71 ? -4.138 2.726 8.841 1.00 97.69 71 VAL A C 1
ATOM 543 O O . VAL A 1 71 ? -5.006 2.609 9.709 1.00 97.69 71 VAL A O 1
ATOM 546 N N . ALA A 1 72 ? -2.849 2.905 9.148 1.00 97.19 72 ALA A N 1
ATOM 547 C CA . ALA A 1 72 ? -2.360 2.971 10.526 1.00 97.19 72 ALA A CA 1
ATOM 548 C C . ALA A 1 72 ? -2.941 4.171 11.294 1.00 97.19 72 ALA A C 1
ATOM 550 O O . ALA A 1 72 ? -3.443 4.013 12.407 1.00 97.19 72 ALA A O 1
ATOM 551 N N . VAL A 1 73 ? -2.939 5.361 10.685 1.00 97.94 73 VAL A N 1
ATOM 552 C CA . VAL A 1 73 ? -3.522 6.580 11.273 1.00 97.94 73 VAL A CA 1
ATOM 553 C C . VAL A 1 73 ? -5.024 6.409 11.500 1.00 97.94 73 VAL A C 1
ATOM 555 O O . VAL A 1 73 ? -5.546 6.830 12.531 1.00 97.94 73 VAL A O 1
ATOM 558 N N . THR A 1 74 ? -5.722 5.714 10.600 1.00 97.50 74 THR A N 1
ATOM 559 C CA . THR A 1 74 ? -7.160 5.454 10.741 1.00 97.50 74 THR A CA 1
ATOM 560 C C . THR A 1 74 ? -7.493 4.662 12.006 1.00 97.50 74 THR A C 1
ATOM 562 O O . THR A 1 74 ? -8.506 4.933 12.657 1.00 97.50 74 THR A O 1
ATOM 565 N N . ALA A 1 75 ? -6.614 3.750 12.432 1.00 96.69 75 ALA A N 1
ATOM 566 C CA . ALA A 1 75 ? -6.792 3.026 13.688 1.00 96.69 75 ALA A CA 1
ATOM 567 C C . ALA A 1 75 ? -6.875 3.955 14.910 1.00 96.69 75 ALA A C 1
ATOM 569 O O . ALA A 1 75 ? -7.609 3.654 15.854 1.00 96.69 75 ALA A O 1
ATOM 570 N N . ILE A 1 76 ? -6.174 5.095 14.887 1.00 95.94 76 ILE A N 1
ATOM 571 C CA . ILE A 1 76 ? -6.179 6.076 15.980 1.00 95.94 76 ILE A CA 1
ATOM 572 C C . ILE A 1 76 ? -7.574 6.687 16.139 1.00 95.94 76 ILE A C 1
ATOM 574 O O . ILE A 1 76 ? -8.050 6.819 17.265 1.00 95.94 76 ILE A O 1
ATOM 578 N N . PHE A 1 77 ? -8.273 6.989 15.040 1.00 95.75 77 PHE A N 1
ATOM 579 C CA . PHE A 1 77 ? -9.647 7.500 15.109 1.00 95.75 77 PHE A CA 1
ATOM 580 C C . PHE A 1 77 ? -10.605 6.476 15.731 1.00 95.75 77 PHE A C 1
ATOM 582 O O . PHE A 1 77 ? -11.403 6.825 16.604 1.00 95.75 77 PHE A O 1
ATOM 589 N N . TYR A 1 78 ? -10.495 5.199 15.350 1.00 95.88 78 TYR A N 1
ATOM 590 C CA . TYR A 1 78 ? -11.302 4.137 15.961 1.00 95.88 78 TYR A CA 1
ATOM 591 C C . TYR A 1 78 ? -10.975 3.941 17.443 1.00 95.88 78 TYR A C 1
ATOM 593 O O . TYR A 1 78 ? -11.894 3.798 18.251 1.00 95.88 78 TYR A O 1
ATOM 601 N N . TYR A 1 79 ? -9.697 4.019 17.821 1.00 95.12 79 TYR A N 1
ATOM 602 C CA . TYR A 1 79 ? -9.280 3.953 19.220 1.00 95.12 79 TYR A CA 1
ATOM 603 C C . TYR A 1 79 ? -9.809 5.142 20.027 1.00 95.12 79 TYR A C 1
ATOM 605 O O . TYR A 1 79 ? -10.293 4.971 21.142 1.00 95.12 79 TYR A O 1
ATOM 613 N N . TYR A 1 80 ? -9.772 6.347 19.467 1.00 94.00 80 TYR A N 1
ATOM 614 C CA . TYR A 1 80 ? -10.281 7.543 20.131 1.00 94.00 80 TYR A CA 1
ATOM 615 C C . TYR A 1 80 ? -11.791 7.458 20.400 1.00 94.00 80 TYR A C 1
ATOM 617 O O . TYR A 1 80 ? -12.279 7.875 21.451 1.00 94.00 80 TYR A O 1
ATOM 625 N N . ILE A 1 81 ? -12.553 6.866 19.484 1.00 93.38 81 ILE A N 1
ATOM 626 C CA . ILE A 1 81 ? -14.006 6.737 19.640 1.00 93.38 81 ILE A CA 1
ATOM 627 C C . ILE A 1 81 ? -14.368 5.580 20.585 1.00 93.38 81 ILE A C 1
ATOM 629 O O . ILE A 1 81 ? -15.180 5.755 21.495 1.00 93.38 81 ILE A O 1
ATOM 633 N N . GLU A 1 82 ? -13.757 4.405 20.428 1.00 92.75 82 GLU A N 1
ATOM 634 C CA . GLU A 1 82 ? -14.099 3.240 21.255 1.00 92.75 82 GLU A CA 1
ATOM 635 C C . GLU A 1 82 ? -13.386 3.225 22.609 1.00 92.75 82 GLU A C 1
ATOM 637 O O . GLU A 1 82 ? -14.003 2.904 23.622 1.00 92.75 82 GLU A O 1
ATOM 642 N N . GLY A 1 83 ? -12.092 3.541 22.626 1.00 89.88 83 GLY A N 1
ATOM 643 C CA . GLY A 1 83 ? -11.233 3.481 23.807 1.00 89.88 83 GLY A CA 1
ATOM 644 C C . GLY A 1 83 ? -11.353 4.717 24.693 1.00 89.88 83 GLY A C 1
ATOM 645 O O . GLY A 1 83 ? -11.504 4.576 25.903 1.00 89.88 83 GLY A O 1
ATOM 646 N N . VAL A 1 84 ? -11.335 5.922 24.106 1.00 91.88 84 VAL A N 1
ATOM 647 C CA . VAL A 1 84 ? -11.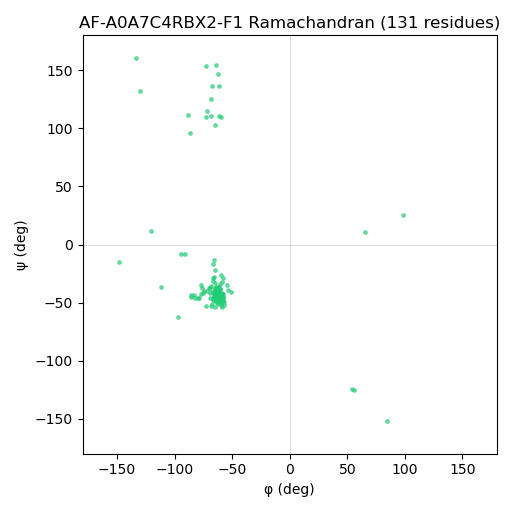409 7.179 24.881 1.00 91.88 84 VAL A CA 1
ATOM 648 C C . VAL A 1 84 ? -12.856 7.581 25.178 1.00 91.88 84 VAL A C 1
ATOM 650 O O . VAL A 1 84 ? -13.170 7.916 26.315 1.00 91.88 84 VAL A O 1
ATOM 653 N N . HIS A 1 85 ? -13.759 7.515 24.192 1.00 90.69 85 HIS A N 1
ATOM 654 C CA . HIS A 1 85 ? -15.164 7.914 24.381 1.00 90.69 85 HIS A CA 1
ATOM 655 C C . HIS A 1 85 ? -16.097 6.777 24.818 1.00 90.69 85 HIS A C 1
ATOM 657 O O . HIS A 1 85 ? -17.266 7.033 25.106 1.00 90.69 85 HIS A O 1
ATOM 663 N N . GLY A 1 86 ? -15.633 5.524 24.827 1.00 88.94 86 GLY A N 1
ATOM 664 C CA . GLY A 1 86 ? -16.459 4.365 25.187 1.00 88.94 86 GLY A CA 1
ATOM 665 C C . GLY A 1 86 ? -17.619 4.084 24.224 1.00 88.94 86 GLY A C 1
ATOM 666 O O . GLY A 1 86 ? -18.492 3.268 24.532 1.00 88.94 86 GLY A O 1
ATOM 667 N N . LYS A 1 87 ? -17.656 4.740 23.056 1.00 89.81 87 LYS A N 1
ATOM 668 C CA . LYS A 1 87 ? -18.731 4.595 22.069 1.00 89.81 87 LYS A CA 1
ATOM 669 C C . LYS A 1 87 ? -18.423 3.421 21.155 1.00 89.81 87 LYS A C 1
ATOM 671 O O . LYS A 1 87 ? -17.691 3.548 20.178 1.00 89.81 87 LYS A O 1
ATOM 676 N N . LYS A 1 88 ? -18.992 2.263 21.483 1.00 90.25 88 LYS A N 1
ATOM 677 C CA . LYS A 1 88 ? -18.876 1.066 20.646 1.00 90.25 88 LYS A CA 1
ATOM 678 C C . LYS A 1 88 ? -19.624 1.266 19.332 1.00 90.25 88 LYS A C 1
ATOM 680 O O . LYS A 1 88 ? -20.768 1.717 19.330 1.00 90.25 88 LYS A O 1
ATOM 685 N N . TYR A 1 89 ? -19.002 0.856 18.235 1.00 91.62 89 TYR A N 1
ATOM 686 C CA . TYR A 1 89 ? -19.668 0.806 16.940 1.00 91.62 89 TYR A CA 1
ATOM 687 C C . TYR A 1 89 ? -20.672 -0.351 16.924 1.00 91.62 89 TYR A C 1
ATOM 689 O O . TYR A 1 89 ? -20.291 -1.519 17.000 1.00 91.62 89 TYR A O 1
ATOM 697 N N . THR A 1 90 ? -21.961 -0.034 16.819 1.00 92.12 90 THR A N 1
ATOM 698 C CA . THR A 1 90 ? -23.065 -1.004 16.729 1.00 92.12 90 THR A CA 1
ATOM 699 C C . THR A 1 90 ? -24.035 -0.624 15.605 1.00 92.12 90 THR A C 1
ATOM 701 O O . THR A 1 90 ? -24.026 0.507 15.105 1.00 92.12 90 THR A O 1
ATOM 704 N N . GLY A 1 91 ? -24.844 -1.588 15.147 1.00 94.94 91 GLY A N 1
ATOM 705 C CA . GLY A 1 91 ? -25.835 -1.375 14.088 1.00 94.94 91 GLY A CA 1
ATOM 706 C C . GLY A 1 91 ? -25.220 -0.805 12.805 1.00 94.94 91 GLY A C 1
ATOM 707 O O . GLY A 1 91 ? -24.255 -1.351 12.268 1.00 94.94 91 GLY A O 1
ATOM 708 N N . PHE A 1 92 ? -25.753 0.325 12.337 1.00 94.94 92 PHE A N 1
ATOM 709 C CA . PHE A 1 92 ? -25.312 0.969 11.097 1.00 94.94 92 PHE A CA 1
ATOM 710 C C . PHE A 1 92 ? -23.859 1.467 11.149 1.00 94.94 92 PHE A C 1
ATOM 712 O O . PHE A 1 92 ? -23.116 1.321 10.182 1.00 94.94 92 PHE A O 1
ATOM 719 N N . SER A 1 93 ? -23.405 1.976 12.297 1.00 93.94 93 SER A N 1
ATOM 720 C CA . SER A 1 93 ? -22.021 2.450 12.454 1.00 93.94 93 SER A CA 1
ATOM 721 C C . SER A 1 93 ? -20.994 1.314 12.323 1.00 93.94 93 SER A C 1
ATOM 723 O O . SER A 1 93 ? -19.916 1.506 11.764 1.00 93.94 93 SER A O 1
ATOM 725 N N . ASN A 1 94 ? -21.353 0.104 12.763 1.00 96.31 94 ASN A N 1
ATOM 726 C CA . ASN A 1 94 ? -20.532 -1.095 12.598 1.00 96.31 94 ASN A CA 1
ATOM 727 C C . ASN A 1 94 ? -20.458 -1.543 11.129 1.00 96.31 94 ASN A C 1
ATOM 729 O O . ASN A 1 94 ? -19.398 -1.971 10.675 1.00 96.31 94 ASN A O 1
ATOM 733 N N . LEU A 1 95 ? -21.557 -1.418 10.376 1.00 97.25 95 LEU A N 1
ATOM 734 C CA . LEU A 1 95 ? -21.558 -1.671 8.932 1.00 97.25 95 LEU A CA 1
ATOM 735 C C . LEU A 1 95 ? -20.642 -0.682 8.200 1.00 97.25 95 LEU A C 1
ATOM 737 O O . LEU A 1 95 ? -19.805 -1.102 7.406 1.00 97.25 95 LEU A O 1
ATOM 741 N N . LEU A 1 96 ? -20.745 0.614 8.509 1.00 97.50 96 LEU A N 1
ATOM 742 C CA . LEU A 1 96 ? -19.875 1.634 7.917 1.00 97.50 96 LEU A CA 1
ATOM 743 C C . LEU A 1 96 ? -18.397 1.392 8.237 1.00 97.50 96 LEU A C 1
ATOM 745 O O . LEU A 1 96 ? -17.553 1.573 7.366 1.00 97.50 96 LEU A O 1
ATOM 749 N N . ALA A 1 97 ? -18.073 0.936 9.448 1.00 97.25 97 ALA A N 1
ATOM 750 C CA . ALA A 1 97 ? -16.702 0.591 9.809 1.00 97.25 97 ALA A CA 1
ATOM 751 C C . ALA A 1 97 ? -16.160 -0.607 9.009 1.00 97.25 97 ALA A C 1
ATOM 753 O O . ALA A 1 97 ? -15.002 -0.588 8.592 1.00 97.25 97 ALA A O 1
ATOM 754 N N . TRP A 1 98 ? -16.999 -1.610 8.724 1.00 98.19 98 TRP A N 1
ATOM 755 C CA . TRP A 1 98 ? -16.637 -2.708 7.819 1.00 98.19 98 TRP A CA 1
ATOM 756 C C . TRP A 1 98 ? -16.407 -2.217 6.395 1.00 98.19 98 TRP A C 1
ATOM 758 O O . TRP A 1 98 ? -15.382 -2.545 5.802 1.00 98.19 98 TRP A O 1
ATOM 768 N N . ILE A 1 99 ? -17.334 -1.416 5.866 1.00 98.25 99 ILE A N 1
ATOM 769 C CA . ILE A 1 99 ? -17.226 -0.838 4.522 1.00 98.25 99 ILE A CA 1
ATOM 770 C C . ILE A 1 99 ? -15.942 -0.020 4.411 1.00 98.25 99 ILE A C 1
ATOM 772 O O . ILE A 1 99 ? -15.184 -0.208 3.466 1.00 98.25 99 ILE A O 1
ATOM 776 N N . HIS A 1 100 ? -15.658 0.832 5.395 1.00 97.94 100 HIS A N 1
ATOM 777 C CA . HIS A 1 100 ? -14.441 1.632 5.424 1.00 97.94 100 HIS A CA 1
ATOM 778 C C . HIS A 1 100 ? -13.191 0.750 5.444 1.00 97.94 100 HIS A C 1
ATOM 780 O O . HIS A 1 100 ? -12.304 0.946 4.620 1.00 97.94 100 HIS A O 1
ATOM 786 N N . LEU A 1 101 ? -13.141 -0.261 6.319 1.00 98.06 101 LEU A N 1
ATOM 787 C CA . LEU A 1 101 ? -12.008 -1.182 6.393 1.00 98.06 101 LEU A CA 1
ATOM 788 C C . LEU A 1 101 ? -11.765 -1.878 5.046 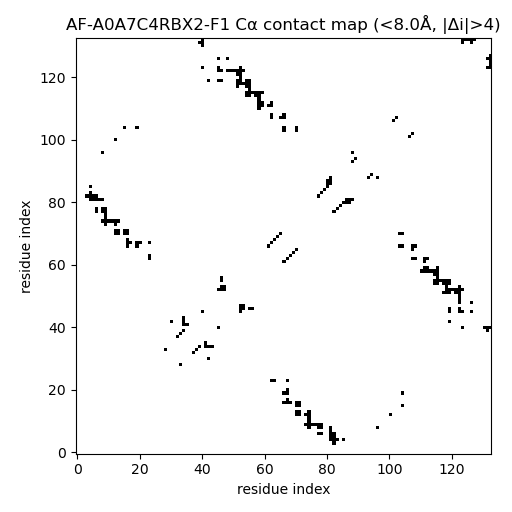1.00 98.06 101 LEU A C 1
ATOM 790 O O . LEU A 1 101 ? -10.635 -1.899 4.565 1.00 98.06 101 LEU A O 1
ATOM 794 N N . VAL A 1 102 ? -12.810 -2.424 4.423 1.00 98.06 102 VAL A N 1
ATOM 795 C CA . VAL A 1 102 ? -12.687 -3.158 3.156 1.00 98.06 102 VAL A CA 1
ATOM 796 C C . VAL A 1 102 ? -12.322 -2.219 2.011 1.00 98.06 102 VAL A C 1
ATOM 798 O O . VAL A 1 102 ? -11.332 -2.462 1.324 1.00 98.06 102 VAL A O 1
ATOM 801 N N . LEU A 1 103 ? -13.078 -1.136 1.818 1.00 97.69 103 LEU A N 1
ATOM 802 C CA . LEU A 1 103 ? -12.855 -0.208 0.710 1.00 97.69 103 LEU A CA 1
ATOM 803 C C . LEU A 1 103 ? -11.503 0.488 0.813 1.00 97.69 103 LEU A C 1
ATOM 805 O O . LEU A 1 103 ? -10.828 0.627 -0.200 1.00 97.69 103 LEU A O 1
ATOM 809 N N . MET A 1 104 ? -11.071 0.880 2.013 1.00 96.62 104 MET A N 1
ATOM 810 C CA . MET A 1 104 ? -9.766 1.513 2.188 1.00 96.62 104 MET A CA 1
ATOM 811 C C . MET A 1 104 ? -8.634 0.558 1.811 1.00 96.62 104 MET A C 1
ATOM 813 O O . MET A 1 104 ? -7.716 0.963 1.110 1.00 96.62 104 MET A O 1
ATOM 817 N N . ASN A 1 105 ? -8.705 -0.709 2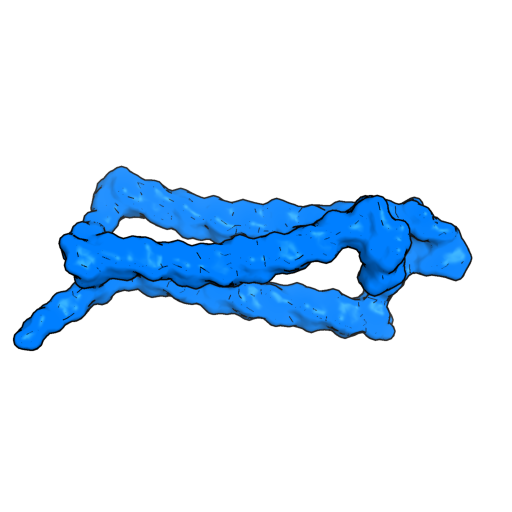.227 1.00 97.88 105 ASN A N 1
ATOM 818 C CA . ASN A 1 105 ? -7.623 -1.668 2.001 1.00 97.88 105 ASN A CA 1
ATOM 819 C C . ASN A 1 105 ? -7.613 -2.248 0.584 1.00 97.88 105 ASN A C 1
ATOM 821 O O . ASN A 1 105 ? -6.557 -2.319 -0.040 1.00 97.88 105 ASN A O 1
ATOM 825 N N . VAL A 1 106 ? -8.769 -2.659 0.063 1.00 98.00 106 VAL A N 1
ATOM 826 C CA . VAL A 1 106 ? -8.872 -3.215 -1.295 1.00 98.00 106 VAL A CA 1
ATOM 827 C C . VAL A 1 106 ? -8.780 -2.101 -2.331 1.00 98.00 106 VAL A C 1
ATOM 829 O O . VAL A 1 106 ? -8.085 -2.249 -3.332 1.00 98.00 106 VAL A O 1
ATOM 832 N N . GLY A 1 107 ? -9.437 -0.968 -2.077 1.00 97.50 107 GLY A N 1
ATOM 833 C CA . GLY A 1 107 ? -9.439 0.177 -2.980 1.00 97.50 107 GLY A CA 1
ATOM 834 C C . GLY A 1 107 ? -8.057 0.799 -3.131 1.00 97.50 107 GLY A C 1
ATOM 835 O O . GLY A 1 107 ? -7.653 1.065 -4.259 1.00 97.50 107 GLY A O 1
ATOM 836 N N . VAL A 1 108 ? -7.300 0.971 -2.037 1.00 97.31 108 VAL A N 1
ATOM 837 C CA . VAL A 1 108 ? -5.943 1.530 -2.139 1.00 97.31 108 VAL A CA 1
ATOM 838 C C . VAL A 1 108 ? -5.013 0.601 -2.906 1.00 97.31 108 VAL A C 1
ATOM 840 O O . VAL A 1 108 ? -4.349 1.072 -3.819 1.00 97.31 108 VAL A O 1
ATOM 843 N N . VAL A 1 109 ? -5.012 -0.704 -2.602 1.00 98.12 109 VAL A N 1
ATOM 844 C CA . VAL A 1 109 ? -4.194 -1.692 -3.321 1.00 98.12 109 VAL A CA 1
ATOM 845 C C . VAL A 1 109 ? -4.577 -1.703 -4.795 1.00 98.12 109 VAL A C 1
ATOM 847 O O . VAL A 1 109 ? -3.716 -1.526 -5.647 1.00 98.12 109 VAL A O 1
ATOM 850 N N . GLY A 1 110 ? -5.868 -1.841 -5.104 1.00 97.81 110 GLY A N 1
ATOM 851 C CA . GLY A 1 110 ? -6.350 -1.872 -6.480 1.00 97.81 110 GLY A CA 1
ATOM 852 C C . GLY A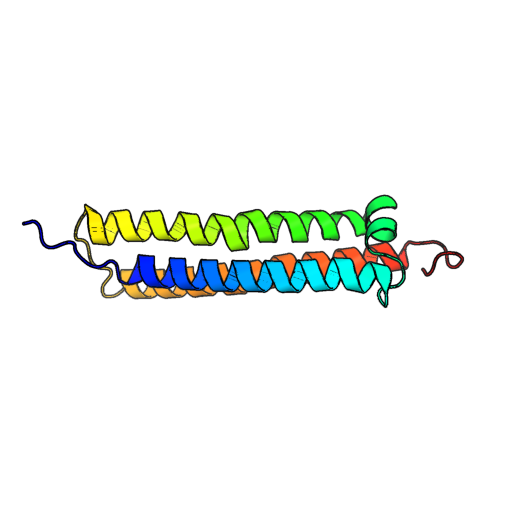 1 110 ? -5.949 -0.621 -7.257 1.00 97.81 110 GLY A C 1
ATOM 853 O O . GLY A 1 110 ? -5.334 -0.727 -8.315 1.00 97.81 110 GLY A O 1
ATOM 854 N N . ALA A 1 111 ? -6.242 0.566 -6.725 1.00 97.94 111 ALA A N 1
ATOM 855 C CA . ALA A 1 111 ? -5.962 1.821 -7.414 1.00 97.94 111 ALA A CA 1
ATOM 856 C C . ALA A 1 111 ? -4.460 2.044 -7.630 1.00 97.94 111 ALA A C 1
ATOM 858 O O . ALA A 1 111 ? -4.035 2.344 -8.746 1.00 97.94 111 ALA A O 1
ATOM 859 N N . THR A 1 112 ? -3.640 1.883 -6.588 1.00 98.50 112 THR A N 1
ATOM 860 C CA . THR A 1 112 ? -2.213 2.210 -6.684 1.00 98.50 112 THR A CA 1
ATOM 861 C C . THR A 1 112 ? -1.426 1.146 -7.433 1.00 98.50 112 THR A C 1
ATOM 863 O O . THR A 1 112 ? -0.513 1.492 -8.178 1.00 98.50 112 THR A O 1
ATOM 866 N N . TRP A 1 113 ? -1.781 -0.136 -7.308 1.00 98.25 113 TRP A N 1
ATOM 867 C CA . TRP A 1 113 ? -1.092 -1.206 -8.032 1.00 98.25 113 TRP A CA 1
ATOM 868 C C . TRP A 1 113 ? -1.430 -1.179 -9.514 1.00 98.25 113 TRP A C 1
ATOM 870 O O . TRP A 1 113 ? -0.525 -1.310 -10.335 1.00 98.25 113 TRP A O 1
ATOM 880 N N . MET A 1 114 ? -2.689 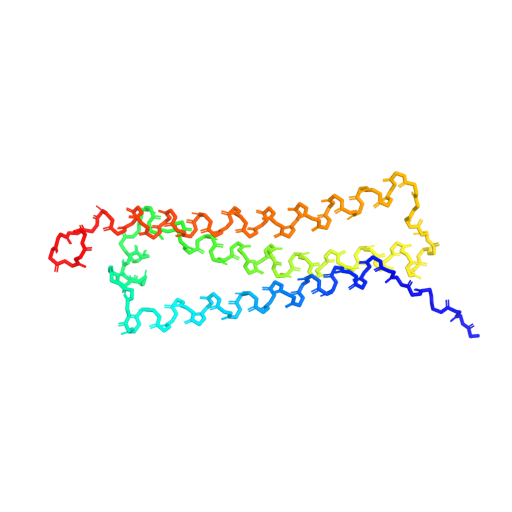-0.919 -9.881 1.00 98.19 114 MET A N 1
ATOM 881 C CA . MET A 1 114 ? -3.039 -0.691 -11.285 1.00 98.19 114 MET A CA 1
ATOM 882 C C . MET A 1 114 ? -2.339 0.548 -11.845 1.00 98.19 114 MET A C 1
ATOM 884 O O . MET A 1 114 ? -1.852 0.504 -12.969 1.00 98.19 114 MET A O 1
ATOM 888 N N . MET A 1 115 ? -2.231 1.626 -11.063 1.00 97.94 115 MET A N 1
ATOM 889 C CA . MET A 1 115 ? -1.480 2.818 -11.465 1.00 97.94 115 MET A CA 1
ATOM 890 C C . MET A 1 115 ? 0.006 2.504 -11.685 1.00 97.94 115 MET A C 1
ATOM 892 O O . MET A 1 115 ? 0.577 2.947 -12.679 1.00 97.94 115 MET A O 1
ATOM 896 N N . MET A 1 116 ? 0.614 1.687 -10.817 1.00 98.38 116 MET A N 1
ATOM 897 C CA . MET A 1 116 ? 1.990 1.224 -10.997 1.00 98.38 116 MET A CA 1
ATOM 898 C C . MET A 1 116 ? 2.155 0.392 -12.264 1.00 98.38 116 MET A C 1
ATOM 900 O O . MET A 1 116 ? 3.023 0.685 -13.082 1.00 98.38 116 MET A O 1
ATOM 904 N N . ILE A 1 117 ? 1.305 -0.614 -12.460 1.00 97.62 117 ILE A N 1
ATOM 905 C CA . ILE A 1 117 ? 1.357 -1.495 -13.632 1.00 97.62 117 ILE A CA 1
ATOM 906 C C . ILE A 1 117 ? 1.138 -0.691 -14.917 1.00 97.62 117 ILE A C 1
ATOM 908 O O . ILE A 1 117 ? 1.919 -0.815 -15.856 1.00 97.62 117 ILE A O 1
ATOM 912 N N . GLY A 1 118 ? 0.120 0.170 -14.950 1.00 97.25 118 GLY A N 1
ATOM 913 C CA . GLY A 1 118 ? -0.172 1.030 -16.096 1.00 97.25 118 GLY A CA 1
ATOM 914 C C . GLY A 1 118 ? 0.961 2.010 -16.391 1.00 97.25 118 GLY A C 1
ATOM 915 O O . GLY A 1 118 ? 1.337 2.173 -17.549 1.00 97.25 118 GLY A O 1
ATOM 916 N N . GLY A 1 119 ? 1.556 2.606 -15.354 1.00 97.44 119 GLY A N 1
ATOM 917 C CA . GLY A 1 119 ? 2.716 3.480 -15.502 1.00 97.44 119 GLY A CA 1
ATOM 918 C C . GLY A 1 119 ? 3.942 2.745 -16.040 1.00 97.44 119 GLY A C 1
ATOM 919 O O . GLY A 1 119 ? 4.616 3.252 -16.933 1.00 97.44 119 GLY A O 1
ATOM 920 N N . TYR A 1 120 ? 4.199 1.523 -15.561 1.00 97.25 120 TYR A N 1
ATOM 921 C CA . TYR A 1 120 ? 5.303 0.699 -16.052 1.00 97.25 120 TYR A CA 1
ATOM 922 C C . TYR A 1 120 ? 5.108 0.294 -17.514 1.00 97.25 120 TYR A C 1
ATOM 924 O O . TYR A 1 120 ? 5.979 0.554 -18.335 1.00 97.25 120 TYR A O 1
ATOM 932 N N . LEU A 1 121 ? 3.960 -0.301 -17.852 1.00 96.44 121 LEU A N 1
ATOM 933 C CA . LEU A 1 121 ? 3.676 -0.781 -19.207 1.00 96.44 121 LEU A CA 1
ATOM 934 C C . LEU A 1 121 ? 3.603 0.372 -20.211 1.00 96.44 121 LEU A C 1
ATOM 936 O O . LEU A 1 121 ? 4.188 0.292 -21.288 1.00 96.44 121 LEU A O 1
ATOM 940 N N . GLY A 1 122 ? 2.917 1.457 -19.846 1.00 95.12 122 GLY A N 1
ATOM 941 C CA . GLY A 1 122 ? 2.804 2.640 -20.690 1.00 95.12 122 GLY A CA 1
ATOM 942 C C . GLY A 1 122 ? 4.145 3.340 -20.888 1.00 95.12 122 GLY A C 1
ATOM 943 O O . GLY A 1 122 ? 4.452 3.756 -21.998 1.00 95.12 122 GLY A O 1
ATOM 944 N N . GLY A 1 123 ? 4.961 3.447 -19.836 1.00 94.94 123 GLY A N 1
ATOM 945 C CA . GLY A 1 123 ? 6.292 4.036 -19.944 1.00 94.94 123 GLY A CA 1
ATOM 946 C C . GLY A 1 123 ? 7.269 3.148 -20.720 1.00 94.94 123 GLY A C 1
ATOM 947 O O . GLY A 1 123 ? 8.048 3.665 -21.513 1.00 94.94 123 GLY A O 1
ATOM 948 N N . ALA A 1 124 ? 7.194 1.825 -20.553 1.00 94.56 124 ALA A N 1
ATOM 949 C CA . ALA A 1 124 ? 7.994 0.871 -21.314 1.00 94.56 124 ALA A CA 1
ATOM 950 C C . ALA A 1 124 ? 7.704 0.958 -22.819 1.00 94.56 124 ALA A C 1
ATOM 952 O O . ALA A 1 124 ? 8.637 1.106 -23.595 1.00 94.56 124 ALA A O 1
ATOM 953 N N . ALA A 1 125 ? 6.430 0.982 -23.220 1.00 93.25 125 ALA A N 1
ATOM 954 C CA . ALA A 1 125 ? 6.027 1.070 -24.629 1.00 93.25 125 ALA A CA 1
ATOM 955 C C . ALA A 1 125 ? 6.407 2.395 -25.323 1.00 93.25 125 ALA A C 1
ATOM 957 O O . ALA A 1 125 ? 6.293 2.513 -26.540 1.00 93.25 125 ALA A O 1
ATOM 958 N N . MET A 1 126 ? 6.800 3.419 -24.559 1.00 92.38 126 MET A N 1
ATOM 959 C CA . MET A 1 126 ? 7.273 4.700 -25.097 1.00 92.38 126 MET A CA 1
ATOM 960 C C . MET A 1 126 ? 8.798 4.763 -25.238 1.00 92.38 126 MET A C 1
ATOM 962 O O . MET A 1 126 ? 9.314 5.740 -25.785 1.00 92.38 126 MET A O 1
ATOM 966 N N . LEU A 1 127 ? 9.526 3.771 -24.720 1.00 91.06 127 LEU A N 1
ATOM 967 C CA . LEU A 1 127 ? 10.975 3.731 -24.842 1.00 91.06 127 LEU A CA 1
ATOM 968 C C . LEU A 1 127 ? 11.398 3.376 -26.279 1.00 91.06 127 LEU A C 1
ATOM 970 O O . LEU A 1 127 ? 10.663 2.705 -27.000 1.00 91.06 127 LEU A O 1
ATOM 974 N N . PRO A 1 128 ? 12.595 3.801 -26.714 1.00 86.69 128 PRO A N 1
ATOM 975 C CA . PRO A 1 128 ? 13.156 3.346 -27.982 1.00 86.69 128 PRO A CA 1
ATOM 976 C C . PRO A 1 128 ? 13.397 1.817 -28.006 1.00 86.69 128 PRO A C 1
ATOM 978 O O . PRO A 1 128 ? 13.785 1.251 -26.972 1.00 86.69 128 PRO A O 1
ATOM 981 N N . PRO A 1 129 ? 13.249 1.135 -29.162 1.00 82.62 129 PRO A N 1
ATOM 982 C CA . PRO A 1 129 ? 13.450 -0.316 -29.268 1.00 82.62 129 PRO A CA 1
ATOM 983 C C . PRO A 1 129 ? 14.849 -0.777 -28.840 1.00 82.62 129 PRO A C 1
ATOM 985 O O . PRO A 1 129 ? 15.020 -1.878 -28.318 1.00 82.62 129 PRO A O 1
ATOM 988 N N . GLU A 1 130 ? 15.864 0.078 -28.993 1.00 80.19 130 GLU A N 1
ATOM 989 C CA . GLU A 1 130 ? 17.257 -0.226 -28.638 1.00 80.19 130 GLU A CA 1
ATOM 990 C C . GLU A 1 130 ? 17.457 -0.408 -27.126 1.00 80.19 130 GLU A C 1
ATOM 992 O O . GLU A 1 130 ? 18.468 -0.959 -26.688 1.00 80.19 130 GLU A O 1
ATOM 997 N N . VAL A 1 131 ? 16.499 0.051 -26.317 1.00 78.56 131 VAL A N 1
ATOM 998 C CA . VAL A 1 131 ? 16.533 -0.026 -24.851 1.00 78.56 131 VAL A CA 1
ATOM 999 C C . VAL A 1 131 ? 15.357 -0.811 -24.261 1.00 78.56 131 VAL A C 1
ATOM 1001 O O . VAL A 1 131 ? 15.194 -0.802 -23.036 1.00 78.56 131 VAL A O 1
ATOM 1004 N N . GLY A 1 132 ? 14.601 -1.525 -25.103 1.00 71.00 132 GLY A N 1
ATOM 1005 C CA . GLY A 1 132 ? 13.558 -2.472 -24.697 1.00 71.00 132 GLY A CA 1
ATOM 1006 C C . GLY A 1 132 ? 12.121 -1.946 -24.734 1.00 71.00 132 GLY A C 1
ATOM 1007 O O . GLY A 1 132 ? 11.314 -2.442 -23.948 1.00 71.00 132 GLY A O 1
ATOM 1008 N N . GLY A 1 133 ? 11.824 -0.944 -25.570 1.00 63.72 133 GLY A N 1
ATOM 1009 C CA . GLY A 1 133 ? 10.449 -0.524 -25.880 1.00 63.72 133 GLY A CA 1
ATOM 1010 C C . GLY A 1 133 ? 9.766 -1.355 -26.958 1.00 63.72 133 GLY A C 1
ATOM 1011 O O . GLY A 1 133 ? 10.487 -1.994 -27.759 1.00 63.72 133 GLY A O 1
#

Foldseek 3Di:
DDDQQPLPLLVLLQVQLVVLVVVLVVVVCCLVVCQVPPDPPRLVVLCVLDDLSVLLVVLSVLSCVQQRVVSNVVSVVSCCCCRVVVNDQDDPSVVVSVVCSCCSNVVSCVVSVVSNVRSNVVSQVPDDVVRRD

Solvent-accessible surface area (backbone atoms only — not comparable to full-atom values): 6624 Å² total; per-residue (Å²): 134,84,79,79,47,80,34,66,61,16,51,51,28,42,53,49,15,52,52,36,45,52,50,48,51,53,51,51,49,49,54,58,52,25,44,76,74,74,40,77,44,34,60,69,56,26,38,71,75,30,76,48,6,42,38,24,57,50,16,52,52,48,32,52,49,49,37,23,49,42,33,41,57,50,16,53,58,37,28,47,38,23,39,73,65,63,51,72,71,53,74,70,55,36,50,50,50,50,50,48,55,50,49,52,55,52,46,35,50,52,54,22,50,50,33,23,52,50,7,45,55,50,15,27,66,69,39,59,64,95,68,52,54